Protein AF-H9F4Y6-F1 (afdb_monomer_lite)

Foldseek 3Di:
DCVVPVDDLFDDDPDPVVVVVRLLPDPSDQDPPDDPLVSVLCCQCSPNDPVSRDDDPVCVVPRPNCVVPDPDCVVVCVDDDPPPPPPDDDDDDPPPPDDPPPDPPPVVVVVPDDPPD

Sequence (117 aa):
FSLARGKFPVAAERDHVAMLASVTHSDSEIPASLNQGLSLLLHELLCQNPLHRLRYLHHFQVHPFFRGVAFDPELLQKQPVNFVTETQATQPSSAETMPFDDFDCDLESFLLYPILA

pLDDT: mean 76.2, std 18.03, range [41.19, 97.25]

Structure (mmCI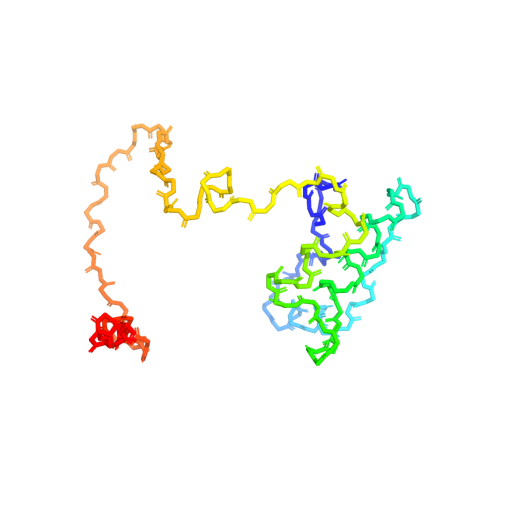F, N/CA/C/O backbone):
data_AF-H9F4Y6-F1
#
_entry.id   AF-H9F4Y6-F1
#
loop_
_atom_site.group_PDB
_atom_site.id
_atom_site.type_symbol
_atom_site.label_atom_id
_atom_site.label_alt_id
_atom_site.label_comp_id
_atom_site.label_asym_id
_atom_site.label_entity_id
_atom_site.label_seq_id
_atom_site.pdbx_PDB_ins_code
_atom_site.Cartn_x
_atom_site.Cartn_y
_atom_site.Cartn_z
_atom_site.occupancy
_atom_site.B_iso_or_equiv
_atom_site.auth_seq_id
_atom_site.auth_comp_id
_atom_site.auth_asym_id
_atom_site.auth_atom_id
_atom_site.pdbx_PDB_model_num
ATOM 1 N N . PHE A 1 1 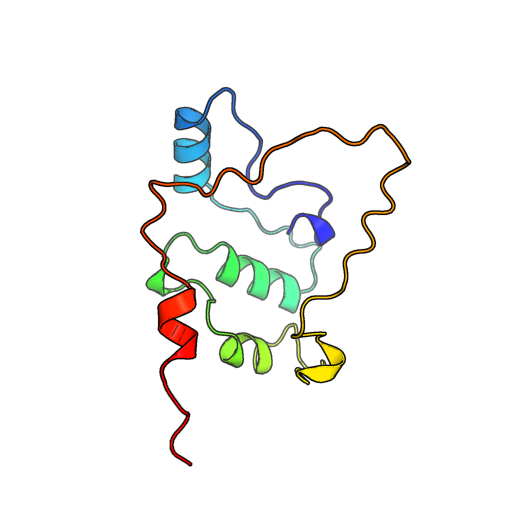? 5.859 0.949 3.652 1.00 87.69 1 PHE A N 1
ATOM 2 C CA . PHE A 1 1 ? 7.215 0.386 3.476 1.00 87.69 1 PHE A CA 1
ATOM 3 C C . PHE A 1 1 ? 8.279 1.480 3.452 1.00 87.69 1 PHE A C 1
ATOM 5 O O . PHE A 1 1 ? 9.083 1.521 4.373 1.00 87.69 1 PHE A O 1
ATOM 12 N N . SER A 1 2 ? 8.254 2.404 2.481 1.00 90.62 2 SER A N 1
ATOM 13 C CA . SER A 1 2 ? 9.303 3.428 2.323 1.00 90.62 2 SER A CA 1
ATOM 14 C C . SER A 1 2 ? 9.506 4.310 3.550 1.00 90.62 2 SER A C 1
ATOM 16 O O . SER A 1 2 ? 10.642 4.508 3.954 1.00 90.62 2 SER A O 1
ATOM 18 N N . LEU A 1 3 ? 8.429 4.728 4.224 1.00 90.88 3 LEU A N 1
ATOM 19 C CA . LEU A 1 3 ? 8.533 5.479 5.484 1.00 90.88 3 LEU A CA 1
ATOM 20 C C . LEU A 1 3 ? 9.264 4.706 6.594 1.00 90.88 3 LEU A C 1
ATOM 22 O O . LEU A 1 3 ? 9.998 5.294 7.374 1.00 90.88 3 LEU A O 1
ATOM 26 N N . ALA A 1 4 ? 9.095 3.384 6.652 1.00 88.12 4 ALA A N 1
ATOM 27 C CA . ALA A 1 4 ? 9.723 2.547 7.672 1.00 88.12 4 ALA A CA 1
ATOM 28 C C . ALA A 1 4 ? 11.155 2.112 7.308 1.00 88.12 4 ALA A C 1
ATOM 30 O O . ALA A 1 4 ? 11.914 1.708 8.184 1.00 88.12 4 ALA A O 1
ATOM 31 N N . ARG A 1 5 ? 11.518 2.124 6.018 1.00 87.19 5 ARG A N 1
ATOM 32 C CA . ARG A 1 5 ? 12.780 1.549 5.509 1.00 87.19 5 ARG A CA 1
ATOM 33 C C . ARG A 1 5 ? 13.700 2.534 4.797 1.00 87.19 5 ARG A C 1
ATOM 35 O O . ARG A 1 5 ? 14.824 2.157 4.491 1.00 87.19 5 ARG A O 1
ATOM 42 N N . GLY A 1 6 ? 13.231 3.738 4.483 1.00 89.12 6 GLY A N 1
ATOM 43 C CA . GLY A 1 6 ? 13.966 4.730 3.693 1.00 89.12 6 GLY A CA 1
ATOM 44 C C . GLY A 1 6 ? 14.176 4.351 2.221 1.00 89.12 6 GLY A C 1
ATOM 45 O O . GLY A 1 6 ? 14.923 5.026 1.525 1.00 89.12 6 GLY A O 1
ATOM 46 N N . LYS A 1 7 ? 13.548 3.275 1.732 1.00 90.44 7 LYS A N 1
ATOM 47 C CA . LYS A 1 7 ? 13.656 2.798 0.343 1.00 90.44 7 LYS A CA 1
ATOM 48 C C . LYS A 1 7 ? 12.359 2.151 -0.129 1.00 90.44 7 LYS A C 1
ATOM 50 O O . LYS A 1 7 ? 11.560 1.721 0.700 1.00 90.44 7 LYS A O 1
ATOM 55 N N . PHE A 1 8 ? 12.168 2.046 -1.441 1.00 91.19 8 PHE A N 1
ATOM 56 C CA . PHE A 1 8 ? 11.008 1.371 -2.025 1.00 91.19 8 PHE A CA 1
ATOM 57 C C . PHE A 1 8 ? 11.087 -0.162 -1.890 1.00 91.19 8 PHE A C 1
ATOM 59 O O . PHE A 1 8 ? 12.191 -0.697 -1.754 1.00 91.19 8 PHE A O 1
ATOM 66 N N . PRO A 1 9 ? 9.935 -0.869 -1.901 1.00 89.81 9 PRO A N 1
ATOM 67 C CA . PRO A 1 9 ? 9.899 -2.336 -1.889 1.00 89.81 9 PRO A CA 1
ATOM 68 C C . PRO A 1 9 ? 10.595 -2.962 -3.101 1.00 89.81 9 PRO A C 1
ATOM 70 O O . PRO A 1 9 ? 11.270 -3.974 -2.965 1.00 89.81 9 PRO A O 1
ATOM 73 N N . VAL A 1 10 ? 10.458 -2.323 -4.266 1.00 92.06 10 VAL A N 1
ATOM 74 C CA . VAL A 1 10 ? 11.084 -2.722 -5.530 1.00 92.06 10 VAL A CA 1
ATOM 75 C C . VAL A 1 10 ? 12.047 -1.616 -5.945 1.00 92.06 10 VAL A C 1
ATOM 77 O O . VAL A 1 10 ? 11.722 -0.431 -5.820 1.00 92.06 10 VAL A O 1
ATOM 80 N N . ALA A 1 11 ? 13.252 -1.994 -6.373 1.00 91.94 11 ALA A N 1
ATOM 81 C CA . ALA A 1 11 ? 14.234 -1.045 -6.881 1.00 91.94 11 ALA A 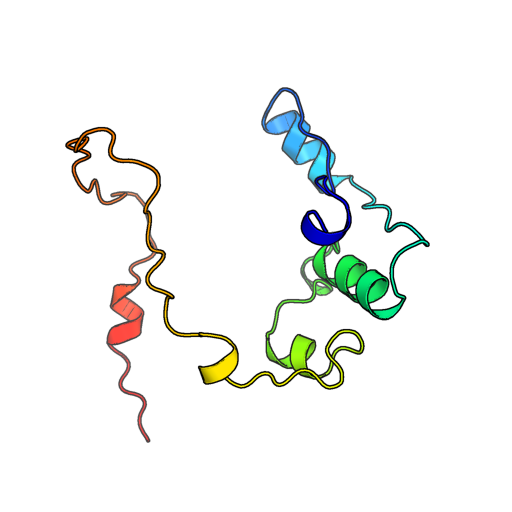CA 1
ATOM 82 C C . ALA A 1 11 ? 13.756 -0.427 -8.203 1.00 91.94 11 ALA A C 1
ATOM 84 O O . ALA A 1 11 ? 12.964 -1.024 -8.927 1.00 91.94 11 ALA A O 1
ATOM 85 N N . ALA A 1 12 ? 14.232 0.779 -8.509 1.00 93.25 12 ALA A N 1
ATOM 86 C CA . ALA A 1 12 ? 13.945 1.397 -9.794 1.00 93.25 12 ALA A CA 1
ATOM 87 C C . ALA A 1 12 ? 14.656 0.636 -10.920 1.00 93.25 12 ALA A C 1
ATOM 89 O O . ALA A 1 12 ? 15.826 0.277 -10.785 1.00 93.25 12 ALA A O 1
ATOM 90 N N . GLU A 1 13 ? 13.949 0.442 -12.028 1.00 96.75 13 GLU A N 1
ATOM 91 C CA . GLU A 1 13 ? 14.454 -0.236 -13.218 1.00 96.75 13 GLU A CA 1
ATOM 92 C C . GLU A 1 13 ? 14.674 0.739 -14.375 1.00 96.75 13 GLU A C 1
ATOM 94 O O . GLU A 1 13 ? 14.168 1.863 -14.384 1.00 96.75 13 GLU A O 1
ATOM 99 N N . ARG A 1 14 ? 15.434 0.286 -15.376 1.00 95.50 14 ARG A N 1
ATOM 100 C CA . ARG A 1 14 ? 15.831 1.087 -16.548 1.00 95.50 14 ARG A CA 1
ATOM 101 C C . ARG A 1 14 ? 14.665 1.578 -17.410 1.00 95.50 14 ARG A C 1
ATOM 103 O O . ARG A 1 14 ? 14.778 2.623 -18.042 1.00 95.50 14 ARG A O 1
ATOM 110 N N . ASP A 1 15 ? 13.584 0.809 -17.479 1.00 96.31 15 ASP A N 1
ATOM 111 C CA . ASP A 1 15 ? 12.400 1.117 -18.275 1.00 96.31 15 ASP A CA 1
ATOM 112 C C . ASP A 1 15 ? 11.136 0.539 -17.619 1.00 96.31 15 ASP A C 1
ATOM 114 O O . ASP A 1 15 ? 11.203 -0.254 -16.678 1.00 96.31 15 ASP A O 1
ATOM 118 N N . HIS A 1 16 ? 9.966 0.962 -18.101 1.00 96.12 16 HIS A N 1
ATOM 119 C CA . HIS A 1 16 ? 8.675 0.568 -17.533 1.00 96.12 16 HIS A CA 1
ATOM 120 C C . HIS A 1 16 ? 8.354 -0.922 -17.733 1.00 96.12 16 HIS A C 1
ATOM 122 O O . HIS A 1 16 ? 7.624 -1.490 -16.924 1.00 96.12 16 HIS A O 1
ATOM 128 N N . VAL A 1 17 ? 8.905 -1.570 -18.767 1.00 97.25 17 VAL A N 1
ATOM 129 C CA . VAL A 1 17 ? 8.710 -3.008 -19.023 1.00 97.25 17 VAL A CA 1
ATOM 130 C C . VAL A 1 17 ? 9.489 -3.825 -17.997 1.00 97.25 17 VAL A C 1
ATOM 132 O O . VAL A 1 17 ? 8.940 -4.737 -17.381 1.00 97.25 17 VAL A O 1
ATOM 135 N N . ALA A 1 18 ? 10.750 -3.461 -17.766 1.00 96.31 18 ALA A N 1
ATOM 136 C CA . ALA A 1 18 ? 11.583 -4.029 -16.719 1.00 96.31 18 ALA A CA 1
ATOM 137 C C . ALA A 1 18 ? 10.980 -3.757 -15.335 1.00 96.31 18 ALA A C 1
ATOM 139 O O . ALA A 1 18 ? 10.880 -4.678 -14.534 1.00 96.31 18 ALA A O 1
ATOM 140 N N . MET A 1 19 ? 10.484 -2.539 -15.081 1.00 96.25 19 MET A N 1
ATOM 141 C CA . MET A 1 19 ? 9.817 -2.203 -13.820 1.00 96.25 19 MET A CA 1
ATOM 142 C C . MET A 1 19 ? 8.574 -3.063 -13.584 1.00 96.25 19 MET A C 1
ATOM 144 O O . MET A 1 19 ? 8.387 -3.578 -12.484 1.00 96.25 19 MET A O 1
ATOM 148 N N . LEU A 1 20 ? 7.736 -3.251 -14.609 1.00 95.19 20 LEU A N 1
ATOM 149 C CA . LEU A 1 20 ? 6.567 -4.121 -14.517 1.00 95.19 20 LEU A CA 1
ATOM 150 C C . LEU A 1 20 ? 6.988 -5.554 -14.185 1.00 95.19 20 LEU A C 1
ATOM 152 O O . LEU A 1 20 ? 6.463 -6.131 -13.237 1.00 95.19 20 LEU A O 1
ATOM 156 N N . ALA A 1 21 ? 7.975 -6.096 -14.904 1.00 95.19 21 ALA A N 1
ATOM 157 C CA . ALA A 1 21 ? 8.497 -7.431 -14.641 1.00 95.19 21 ALA A CA 1
ATOM 158 C C . ALA A 1 21 ? 9.021 -7.565 -13.202 1.00 95.19 21 ALA A C 1
ATOM 160 O O . ALA A 1 21 ? 8.657 -8.523 -12.516 1.00 95.19 21 ALA A O 1
ATOM 161 N N . SER A 1 22 ? 9.797 -6.592 -12.718 1.00 93.81 22 SER A N 1
ATOM 162 C CA . SER A 1 22 ? 10.330 -6.581 -11.354 1.00 93.81 22 SER A CA 1
ATOM 163 C C . SER A 1 22 ? 9.220 -6.501 -10.308 1.00 93.81 22 SER A C 1
ATOM 165 O O . SER A 1 22 ? 9.261 -7.240 -9.332 1.00 93.81 22 SER A O 1
ATOM 167 N N . VAL A 1 23 ? 8.180 -5.687 -10.511 1.00 92.69 23 VAL A N 1
ATOM 168 C CA . VAL A 1 23 ? 7.036 -5.610 -9.583 1.00 92.69 23 VAL A CA 1
ATOM 169 C C . VAL A 1 23 ? 6.235 -6.910 -9.570 1.00 92.69 23 VAL A C 1
ATOM 171 O O . VAL A 1 23 ? 5.899 -7.395 -8.489 1.00 92.69 23 VAL A O 1
ATOM 174 N N . THR A 1 24 ? 5.958 -7.497 -10.738 1.00 91.81 24 THR A N 1
ATOM 175 C CA . THR A 1 24 ? 5.172 -8.736 -10.862 1.00 91.81 24 THR A CA 1
ATOM 176 C C . THR A 1 24 ? 5.853 -9.932 -10.200 1.00 91.81 24 THR A C 1
ATOM 178 O O . THR A 1 24 ? 5.170 -10.766 -9.615 1.00 91.81 24 THR A O 1
ATOM 181 N N . HIS A 1 25 ? 7.184 -10.005 -10.257 1.00 89.12 25 HIS A N 1
ATOM 182 C CA . HIS A 1 25 ? 7.955 -11.126 -9.708 1.00 89.12 25 HIS A CA 1
ATOM 183 C C . HIS A 1 25 ? 8.64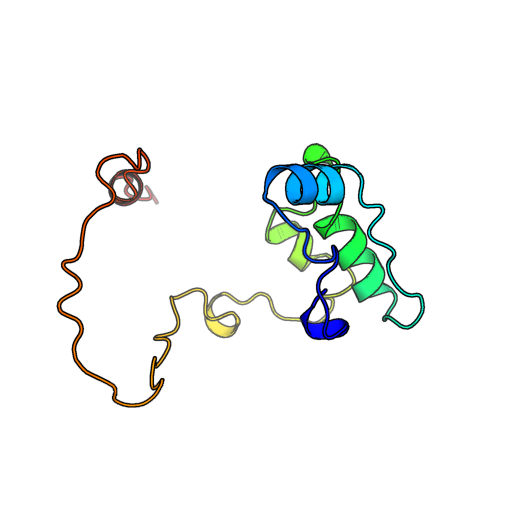5 -10.794 -8.380 1.00 89.12 25 HIS A C 1
ATOM 185 O O . HIS A 1 25 ? 9.448 -11.5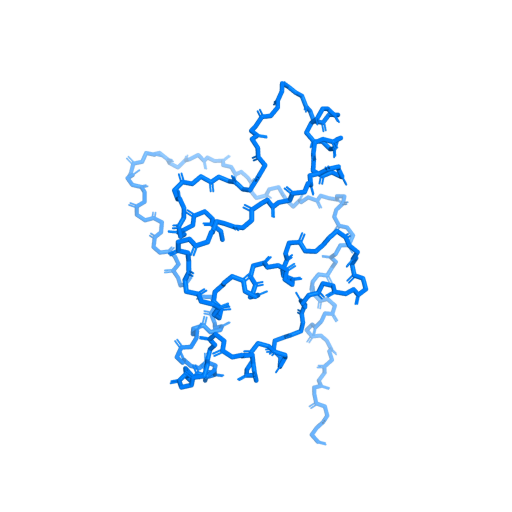91 -7.903 1.00 89.12 25 HIS A O 1
ATOM 191 N N . SER A 1 26 ? 8.382 -9.626 -7.780 1.00 85.38 26 SER A N 1
ATOM 192 C CA . SER A 1 26 ? 9.021 -9.291 -6.507 1.00 85.38 26 SER A CA 1
ATOM 193 C C . SER A 1 26 ? 8.457 -10.144 -5.375 1.00 85.38 26 SER A C 1
ATOM 195 O O . SER A 1 26 ? 7.268 -10.071 -5.049 1.00 85.38 26 SER A O 1
ATOM 197 N N . ASP A 1 27 ? 9.349 -10.865 -4.711 1.00 77.94 27 ASP A N 1
ATOM 198 C CA . ASP A 1 27 ? 9.135 -11.331 -3.352 1.00 77.94 27 ASP A CA 1
ATOM 199 C C . ASP A 1 27 ? 9.580 -10.194 -2.435 1.00 77.94 27 ASP A C 1
ATOM 201 O O . ASP A 1 27 ? 10.758 -10.055 -2.106 1.00 77.94 27 ASP A O 1
ATOM 205 N N . SER A 1 28 ? 8.652 -9.290 -2.111 1.00 74.88 28 SER A N 1
ATOM 206 C CA . SER A 1 28 ? 8.933 -8.156 -1.226 1.00 74.88 28 SER A CA 1
ATOM 207 C C . SER A 1 28 ? 9.394 -8.673 0.141 1.00 74.88 28 SER A C 1
ATOM 209 O O . SER A 1 28 ? 8.576 -8.991 1.001 1.00 74.88 28 SER A O 1
ATOM 211 N N . GLU A 1 29 ? 10.708 -8.773 0.344 1.00 78.38 29 GLU A N 1
ATOM 212 C CA . GLU A 1 29 ? 11.275 -9.314 1.574 1.00 78.38 29 GLU A CA 1
ATOM 213 C C . GLU A 1 29 ? 11.066 -8.319 2.718 1.00 78.38 29 GLU A C 1
ATOM 215 O O . GLU A 1 29 ? 11.567 -7.185 2.709 1.00 78.38 29 GLU A O 1
ATOM 220 N N . ILE A 1 30 ? 10.282 -8.736 3.711 1.00 82.44 30 ILE A N 1
ATOM 221 C CA . ILE A 1 30 ? 9.975 -7.905 4.868 1.00 82.44 30 ILE A CA 1
ATOM 222 C C . ILE A 1 30 ? 11.038 -8.166 5.935 1.00 82.44 30 ILE A C 1
ATOM 224 O O . ILE A 1 30 ? 11.158 -9.281 6.439 1.00 82.44 30 ILE A O 1
ATOM 228 N N . PRO A 1 31 ? 11.823 -7.149 6.310 1.00 76.38 31 PRO A N 1
ATOM 229 C CA . PRO A 1 31 ? 12.946 -7.343 7.207 1.00 76.38 31 PRO A CA 1
ATOM 230 C C . PRO A 1 31 ? 12.475 -7.651 8.630 1.00 76.38 31 PRO A C 1
ATOM 232 O O . PRO A 1 31 ? 11.634 -6.940 9.184 1.00 76.38 31 PRO A O 1
ATOM 235 N N . ALA A 1 32 ? 13.112 -8.643 9.256 1.00 74.88 32 ALA A N 1
ATOM 236 C CA . ALA A 1 32 ? 12.814 -9.101 10.618 1.00 74.88 32 ALA A CA 1
ATOM 237 C C . ALA A 1 32 ? 13.016 -8.031 11.711 1.00 74.88 32 ALA A C 1
ATOM 239 O O . ALA A 1 32 ? 12.570 -8.205 12.839 1.00 74.88 32 ALA A O 1
ATOM 240 N N . SER A 1 33 ? 13.675 -6.912 11.387 1.00 84.62 33 SER A N 1
ATOM 241 C CA . SER A 1 33 ? 13.866 -5.783 12.304 1.00 84.62 33 SER A CA 1
ATOM 242 C C . SER A 1 33 ? 12.591 -4.968 12.551 1.00 84.62 33 SER A C 1
ATOM 244 O O . SER A 1 33 ? 12.591 -4.078 13.398 1.00 84.62 33 SER A O 1
ATOM 246 N N . LEU A 1 34 ? 11.538 -5.172 11.755 1.00 85.94 34 LEU A N 1
ATOM 247 C CA . LEU A 1 34 ? 10.277 -4.455 11.913 1.00 85.94 34 LEU A CA 1
ATOM 248 C C . LEU A 1 34 ? 9.448 -5.053 13.051 1.00 85.94 34 LEU A C 1
ATOM 250 O O . LEU A 1 34 ? 9.500 -6.248 13.325 1.00 85.94 34 LEU A O 1
ATOM 254 N N . ASN A 1 35 ? 8.626 -4.212 13.683 1.00 89.88 35 ASN A N 1
ATOM 255 C CA . ASN A 1 35 ? 7.603 -4.680 14.614 1.00 89.88 35 ASN A CA 1
ATOM 256 C C . ASN A 1 35 ? 6.721 -5.750 13.938 1.00 89.88 35 ASN A C 1
ATOM 258 O O . ASN A 1 35 ? 6.333 -5.582 12.782 1.00 89.88 35 ASN A O 1
ATOM 262 N N . GLN A 1 36 ? 6.361 -6.809 14.669 1.00 90.94 36 GLN A N 1
ATOM 263 C CA . GLN A 1 36 ? 5.575 -7.926 14.131 1.00 90.94 36 GLN A CA 1
ATOM 264 C C . GLN A 1 36 ? 4.263 -7.477 13.471 1.00 90.94 36 GLN A C 1
ATOM 266 O O . GLN A 1 36 ? 3.927 -7.945 12.387 1.00 90.94 36 GLN A O 1
ATOM 271 N N . GLY A 1 37 ? 3.537 -6.543 14.091 1.00 92.25 37 GLY A N 1
ATOM 272 C CA . GLY A 1 37 ? 2.306 -5.990 13.529 1.00 92.25 37 GLY A CA 1
ATOM 273 C C . GLY A 1 37 ? 2.557 -5.235 12.225 1.00 92.25 37 GLY A C 1
ATOM 274 O O . GLY A 1 37 ? 1.810 -5.408 11.267 1.00 92.25 37 GLY A O 1
ATOM 275 N N . LEU A 1 38 ? 3.634 -4.445 12.157 1.00 92.25 38 LEU A N 1
ATOM 276 C CA . LEU A 1 38 ? 4.012 -3.724 10.937 1.00 92.25 38 LEU A CA 1
ATOM 277 C C . LEU A 1 38 ? 4.440 -4.685 9.824 1.00 92.25 38 LEU A C 1
ATOM 279 O O . LEU A 1 38 ? 4.119 -4.459 8.662 1.00 92.25 38 LEU A O 1
ATOM 283 N N . SER A 1 39 ? 5.157 -5.749 10.180 1.00 92.69 39 SER A N 1
ATOM 284 C CA . SER A 1 39 ? 5.578 -6.787 9.242 1.00 92.69 39 SER A CA 1
ATOM 285 C C . SER A 1 39 ? 4.370 -7.470 8.596 1.00 92.69 39 SER A C 1
ATOM 287 O O . SER A 1 39 ? 4.266 -7.504 7.371 1.00 92.69 39 SER A O 1
ATOM 289 N N . LEU A 1 40 ? 3.399 -7.900 9.412 1.00 92.56 40 LEU A N 1
ATOM 290 C CA . LEU A 1 40 ? 2.139 -8.478 8.933 1.00 92.56 40 LEU A CA 1
ATOM 291 C C . LEU A 1 40 ? 1.383 -7.512 8.015 1.00 92.56 40 LEU A C 1
ATOM 293 O O . LEU A 1 40 ? 1.041 -7.882 6.894 1.00 92.56 40 LEU A O 1
ATOM 297 N N . LEU A 1 41 ? 1.225 -6.252 8.435 1.00 94.12 41 LEU A N 1
ATOM 298 C CA . LEU A 1 41 ? 0.540 -5.238 7.633 1.00 94.12 41 LEU A CA 1
ATOM 299 C C . LEU A 1 41 ? 1.174 -5.076 6.244 1.00 94.12 41 LEU A C 1
ATOM 301 O O . LEU A 1 41 ? 0.477 -4.989 5.234 1.00 94.12 41 LEU A O 1
ATOM 305 N N . LEU A 1 42 ? 2.507 -5.002 6.182 1.00 93.19 42 LEU A N 1
ATOM 306 C CA . LEU A 1 42 ? 3.223 -4.839 4.918 1.00 93.19 42 LEU A CA 1
ATOM 307 C C . LEU A 1 42 ? 3.086 -6.072 4.022 1.00 93.19 42 LEU A C 1
ATOM 309 O O . LEU A 1 42 ? 2.988 -5.905 2.809 1.00 93.19 42 LEU A O 1
ATOM 313 N N . HIS A 1 43 ? 3.027 -7.274 4.595 1.00 91.56 43 HIS A N 1
ATOM 314 C CA . HIS A 1 43 ? 2.829 -8.512 3.841 1.00 91.56 43 HIS A CA 1
ATOM 315 C C . HIS A 1 43 ? 1.456 -8.551 3.170 1.00 91.56 43 HIS A C 1
ATOM 317 O O . HIS A 1 43 ? 1.329 -8.920 2.004 1.00 91.56 43 HIS A O 1
ATOM 323 N N . GLU A 1 44 ? 0.421 -8.126 3.889 1.00 93.62 44 GLU A N 1
ATOM 324 C CA . GLU A 1 44 ? -0.944 -8.094 3.368 1.00 93.62 44 GLU A CA 1
ATOM 325 C C . GLU A 1 44 ? -1.144 -6.978 2.331 1.00 93.62 44 GLU A C 1
ATOM 327 O O . GLU A 1 44 ? -1.840 -7.172 1.334 1.00 93.62 44 GLU A O 1
ATOM 332 N N . LEU A 1 45 ? -0.512 -5.814 2.524 1.00 93.25 45 LEU A N 1
ATOM 333 C CA . LEU A 1 45 ? -0.584 -4.683 1.592 1.00 93.25 45 LEU A CA 1
ATOM 334 C C . LEU A 1 45 ? 0.198 -4.915 0.295 1.00 93.25 45 LEU A C 1
ATOM 336 O O . LEU A 1 45 ? -0.258 -4.517 -0.776 1.00 93.25 45 LEU A O 1
ATOM 340 N N . LEU A 1 46 ? 1.375 -5.537 0.385 1.00 91.75 46 LEU A N 1
ATOM 341 C CA . LEU A 1 46 ? 2.255 -5.813 -0.756 1.00 91.75 46 LEU A CA 1
ATOM 342 C C . LEU A 1 46 ? 2.004 -7.199 -1.369 1.00 91.75 46 LEU A C 1
ATOM 344 O O . LEU A 1 46 ? 2.782 -7.659 -2.200 1.00 91.75 46 LEU A O 1
ATOM 348 N N . CYS A 1 47 ? 0.909 -7.861 -0.984 1.00 90.50 47 CYS A N 1
ATOM 349 C CA . CYS A 1 47 ? 0.538 -9.162 -1.520 1.00 90.50 47 CYS A CA 1
ATOM 350 C C . CYS A 1 47 ? 0.346 -9.100 -3.045 1.00 90.50 47 CYS A C 1
ATOM 352 O O . CYS A 1 47 ? -0.413 -8.268 -3.561 1.00 90.50 47 CYS A O 1
ATOM 354 N N . GLN A 1 48 ? 0.998 -10.018 -3.764 1.00 89.50 48 GLN A N 1
ATOM 355 C CA . GLN A 1 48 ? 0.900 -10.120 -5.222 1.00 89.50 48 GLN A CA 1
ATOM 356 C C . GLN A 1 48 ? -0.521 -10.463 -5.675 1.00 89.50 48 GLN A C 1
ATOM 358 O O . GLN A 1 48 ? -1.029 -9.875 -6.628 1.00 89.50 48 GLN A O 1
ATOM 363 N N . ASN A 1 49 ? -1.204 -11.356 -4.953 1.00 90.12 49 ASN A N 1
ATOM 364 C CA . ASN A 1 49 ? -2.574 -11.722 -5.280 1.00 90.12 49 ASN A CA 1
ATOM 365 C C . ASN A 1 49 ? -3.548 -10.615 -4.827 1.00 90.12 49 ASN A C 1
ATOM 367 O O . ASN A 1 49 ? -3.725 -10.412 -3.621 1.00 90.12 49 ASN A O 1
ATOM 371 N N . PRO A 1 50 ? -4.244 -9.933 -5.755 1.00 89.12 50 PRO A N 1
ATOM 372 C CA . PRO A 1 50 ? -5.152 -8.850 -5.401 1.00 89.12 50 PRO A CA 1
ATOM 373 C C . PRO A 1 50 ? -6.314 -9.328 -4.524 1.00 89.12 50 PRO A C 1
ATOM 375 O O . PRO A 1 50 ? -6.776 -8.564 -3.682 1.00 89.12 50 PRO A O 1
ATOM 378 N N . LEU A 1 51 ? -6.764 -10.584 -4.657 1.00 89.81 51 LEU A N 1
ATOM 379 C CA . LEU A 1 51 ? -7.847 -11.154 -3.846 1.00 89.81 51 LEU A CA 1
ATOM 380 C C . LEU A 1 51 ? -7.487 -11.243 -2.361 1.00 89.81 51 LEU A C 1
ATOM 382 O O . LEU A 1 51 ? -8.360 -11.041 -1.523 1.00 89.81 51 LEU A O 1
ATOM 386 N N . HIS A 1 52 ? -6.210 -11.456 -2.047 1.00 88.94 52 HIS A N 1
ATOM 387 C CA . HIS A 1 52 ? -5.702 -11.520 -0.674 1.00 88.94 52 HIS A CA 1
ATOM 388 C C . HIS A 1 52 ? -5.126 -10.192 -0.176 1.00 88.94 52 HIS A C 1
ATOM 390 O O . HIS A 1 52 ? -4.796 -10.072 1.001 1.00 88.94 52 HIS A O 1
ATOM 396 N N . ARG A 1 53 ? -5.016 -9.185 -1.050 1.00 93.31 53 ARG A N 1
ATOM 397 C CA . ARG A 1 53 ? -4.475 -7.880 -0.685 1.00 93.31 53 ARG A CA 1
ATOM 398 C C . ARG A 1 53 ? -5.434 -7.126 0.230 1.00 93.31 53 ARG A C 1
ATOM 400 O O . ARG A 1 53 ? -6.616 -6.943 -0.091 1.00 93.31 53 ARG A O 1
ATOM 407 N N . LEU A 1 54 ? -4.902 -6.642 1.349 1.00 93.25 54 LEU A N 1
ATOM 408 C CA . LEU A 1 54 ? -5.632 -5.793 2.284 1.00 93.25 54 LEU A CA 1
ATOM 409 C C . LEU A 1 54 ? -6.030 -4.484 1.588 1.00 93.25 54 LEU A C 1
ATOM 411 O O . LEU A 1 54 ? -5.172 -3.725 1.145 1.00 93.25 54 LEU A O 1
ATOM 415 N N . ARG A 1 55 ? -7.340 -4.238 1.464 1.00 91.19 55 ARG A N 1
ATOM 416 C CA . ARG A 1 55 ? -7.867 -3.119 0.658 1.00 91.19 55 ARG A CA 1
ATOM 417 C C . ARG A 1 55 ? -8.953 -2.281 1.326 1.00 91.19 55 ARG A C 1
ATOM 419 O O . ARG A 1 55 ? -9.101 -1.110 0.999 1.00 91.19 55 ARG A O 1
ATOM 426 N N . TYR A 1 56 ? -9.732 -2.861 2.237 1.00 88.56 56 TYR A N 1
ATOM 427 C CA . TYR A 1 56 ? -10.885 -2.178 2.818 1.00 88.56 56 TYR A CA 1
ATOM 428 C C . TYR A 1 56 ? -10.528 -1.514 4.140 1.00 88.56 56 TYR A C 1
ATOM 430 O O . TYR A 1 56 ? -9.967 -2.168 5.015 1.00 88.56 56 TYR A O 1
ATOM 438 N N . LEU A 1 57 ? -10.930 -0.249 4.313 1.00 85.31 57 LEU A N 1
ATOM 439 C CA . LEU A 1 57 ? -10.653 0.549 5.515 1.00 85.31 57 LEU A CA 1
ATOM 440 C C . LEU A 1 57 ? -11.010 -0.194 6.816 1.00 85.31 57 LEU A C 1
ATOM 442 O O . LEU A 1 57 ? -10.228 -0.202 7.761 1.00 85.31 57 LEU A O 1
ATOM 446 N N . HIS A 1 58 ? -12.171 -0.854 6.854 1.00 86.12 58 HIS A N 1
ATOM 447 C CA . HIS A 1 58 ? -12.647 -1.555 8.048 1.00 86.12 58 HIS A CA 1
ATOM 448 C C . HIS A 1 58 ? -11.758 -2.747 8.445 1.00 86.12 58 HIS A C 1
ATOM 450 O O . HIS A 1 58 ? -11.685 -3.082 9.623 1.00 86.12 58 HIS A O 1
ATOM 456 N N . HIS A 1 59 ? -11.016 -3.352 7.510 1.00 90.50 59 HIS A N 1
ATOM 457 C CA . HIS A 1 59 ? -10.026 -4.371 7.864 1.00 90.50 59 HIS A CA 1
ATOM 458 C C . HIS A 1 59 ? -8.826 -3.765 8.608 1.00 90.50 59 HIS A C 1
ATOM 460 O O . HIS A 1 59 ? -8.312 -4.382 9.535 1.00 90.50 59 HIS A O 1
ATOM 466 N N . PHE A 1 60 ? -8.411 -2.539 8.271 1.00 90.06 60 PHE A N 1
ATOM 467 C CA . PHE A 1 60 ? -7.323 -1.854 8.981 1.00 90.06 60 PHE A CA 1
ATOM 468 C C . PHE A 1 60 ? -7.705 -1.506 10.422 1.00 90.06 60 PHE A C 1
ATOM 470 O O . PHE A 1 60 ? -6.852 -1.569 11.302 1.00 90.06 60 PHE A O 1
ATOM 477 N N . GLN A 1 61 ? -8.981 -1.198 10.674 1.00 88.25 61 GLN A N 1
ATOM 478 C CA . GLN A 1 61 ? -9.491 -0.864 12.010 1.00 88.25 61 GLN A CA 1
ATOM 479 C C . GLN A 1 61 ? -9.292 -1.998 13.018 1.00 88.25 61 GLN A C 1
ATOM 481 O O . GLN A 1 61 ? -8.996 -1.752 14.185 1.00 88.25 61 GLN A O 1
ATOM 486 N N . VAL A 1 62 ? -9.445 -3.242 12.564 1.00 90.62 62 VAL A N 1
ATOM 487 C CA . VAL A 1 62 ? -9.280 -4.439 13.399 1.00 90.62 62 VAL A CA 1
ATOM 488 C C . VAL A 1 62 ? -7.883 -5.054 13.288 1.00 90.62 62 VAL A C 1
ATOM 490 O O . VAL A 1 62 ? -7.569 -6.003 14.008 1.00 90.62 62 VAL A O 1
ATOM 493 N N . HIS A 1 63 ? -7.028 -4.526 12.405 1.00 94.50 63 HIS A N 1
ATOM 494 C CA . HIS A 1 63 ? -5.712 -5.091 12.142 1.00 94.50 63 HIS A CA 1
ATOM 495 C C . HIS A 1 63 ? -4.775 -4.892 13.356 1.00 94.50 63 HIS A C 1
ATOM 497 O O . HIS A 1 63 ? -4.694 -3.782 13.894 1.00 94.50 63 HIS A O 1
ATOM 503 N N . PRO A 1 64 ? -3.999 -5.916 13.775 1.00 92.88 64 PRO A N 1
ATOM 504 C CA . PRO A 1 64 ? -3.175 -5.863 14.988 1.00 92.88 64 PRO A CA 1
ATOM 505 C C . PRO A 1 64 ? -2.219 -4.669 15.073 1.00 92.88 64 PRO A C 1
ATOM 507 O O . PRO A 1 64 ? -1.993 -4.145 16.161 1.00 92.88 64 PRO A O 1
ATOM 510 N N . PHE A 1 65 ? -1.679 -4.223 13.935 1.00 94.19 65 PHE A N 1
ATOM 511 C CA . PHE A 1 65 ? -0.797 -3.053 13.862 1.00 94.19 65 PHE A CA 1
ATOM 512 C C . PHE A 1 65 ? -1.450 -1.756 14.354 1.00 94.19 65 PHE A C 1
ATOM 514 O O . PHE A 1 65 ? -0.770 -0.932 14.955 1.00 94.19 65 PHE A O 1
ATOM 521 N N . PHE A 1 66 ? -2.751 -1.574 14.118 1.00 91.69 66 PHE A N 1
ATOM 522 C CA . PHE A 1 66 ? -3.459 -0.348 14.481 1.00 91.69 66 PHE A CA 1
ATOM 523 C C . PHE A 1 66 ? -4.260 -0.483 15.780 1.00 91.69 66 PHE A C 1
ATOM 525 O O . PHE A 1 66 ? -5.089 0.370 16.096 1.00 91.69 66 PHE A O 1
ATOM 532 N N . ARG A 1 67 ? -4.031 -1.542 16.568 1.00 88.88 67 ARG A N 1
ATOM 533 C CA . ARG A 1 67 ? -4.694 -1.699 17.865 1.00 88.88 67 ARG A CA 1
ATOM 534 C C . ARG A 1 67 ? -4.377 -0.495 18.759 1.00 88.88 67 ARG A C 1
ATOM 536 O O . ARG A 1 67 ? -3.216 -0.207 19.026 1.00 88.88 67 ARG A O 1
ATOM 543 N N . GLY A 1 68 ? -5.421 0.169 19.251 1.00 84.94 68 GLY A N 1
ATOM 544 C CA . GLY A 1 68 ? -5.294 1.370 20.085 1.00 84.94 68 GLY A CA 1
ATOM 545 C C . GLY A 1 68 ? -5.174 2.679 19.299 1.00 84.94 68 GLY A C 1
ATOM 546 O O . GLY A 1 68 ? -5.092 3.736 19.914 1.00 84.94 68 GLY A O 1
ATOM 547 N N . VAL A 1 69 ? -5.204 2.630 17.964 1.00 84.31 69 VAL A N 1
ATOM 548 C CA . VAL A 1 69 ? -5.312 3.816 17.108 1.00 84.31 69 VAL A CA 1
ATOM 549 C C . VAL A 1 69 ? -6.789 4.108 16.851 1.00 84.31 69 VAL A C 1
ATOM 551 O O . VAL A 1 69 ? -7.552 3.219 16.471 1.00 84.31 69 VAL A O 1
ATOM 554 N N . ALA A 1 70 ? -7.202 5.359 17.050 1.00 82.88 70 ALA A N 1
ATOM 555 C CA . ALA A 1 70 ? -8.547 5.797 16.702 1.00 82.88 70 ALA A CA 1
ATOM 556 C C . ALA A 1 70 ? -8.660 5.989 15.181 1.00 82.88 70 ALA A C 1
ATOM 558 O O . ALA A 1 70 ? -7.915 6.768 14.592 1.00 82.88 70 ALA A O 1
ATOM 559 N N . PHE A 1 71 ? -9.620 5.309 14.549 1.00 80.62 71 PHE A N 1
ATOM 560 C CA . PHE A 1 71 ? -9.988 5.527 13.142 1.00 80.62 71 PHE A CA 1
ATOM 561 C C . PHE A 1 71 ? -11.143 6.524 13.010 1.00 80.62 71 PHE A C 1
ATOM 563 O O . PHE A 1 71 ? -12.079 6.323 12.231 1.00 80.62 71 PHE A O 1
ATOM 570 N N . ASP A 1 72 ? -11.087 7.582 13.809 1.00 80.50 72 ASP A N 1
ATOM 571 C CA . ASP A 1 72 ? -12.044 8.676 13.760 1.00 80.50 72 ASP A CA 1
ATOM 572 C C . ASP A 1 72 ? -11.828 9.487 12.463 1.00 80.50 72 ASP A C 1
ATOM 574 O O . ASP A 1 72 ? -10.705 9.930 12.209 1.00 80.50 72 ASP A O 1
ATOM 578 N N . PRO A 1 73 ? -12.856 9.658 11.611 1.00 69.50 73 PRO A N 1
ATOM 579 C CA . PRO A 1 73 ? -12.810 10.509 10.423 1.00 69.50 73 PRO A CA 1
ATOM 580 C C . PRO A 1 73 ? -12.206 11.902 10.631 1.00 69.50 73 PRO A C 1
ATOM 582 O O . PRO A 1 73 ? -11.509 12.385 9.734 1.00 69.50 73 PRO A O 1
ATOM 585 N N . GLU A 1 74 ? -12.471 12.532 11.777 1.00 74.12 74 GLU A N 1
ATOM 586 C CA . GLU A 1 74 ? -11.997 13.885 12.085 1.00 74.12 74 GLU A CA 1
ATOM 587 C C . GLU A 1 74 ? -10.501 13.878 12.417 1.00 74.12 74 GLU A C 1
ATOM 589 O O . GLU A 1 74 ? -9.737 14.673 11.870 1.00 74.12 74 GLU A O 1
ATOM 594 N N . LEU A 1 75 ? -10.052 12.906 13.220 1.00 72.12 75 LEU A N 1
ATOM 595 C CA . LEU A 1 75 ? -8.631 12.720 13.543 1.00 72.12 75 LEU A CA 1
ATOM 596 C C . LEU A 1 75 ? -7.805 12.270 12.335 1.00 72.12 75 LEU A C 1
ATOM 598 O O . LEU A 1 75 ? -6.645 12.654 12.200 1.00 72.12 75 LEU A O 1
ATOM 602 N N . LEU A 1 76 ? -8.396 11.465 11.451 1.00 69.69 76 LEU A N 1
ATOM 603 C CA . LEU A 1 76 ? -7.754 10.996 10.224 1.00 69.69 76 LEU A CA 1
ATOM 604 C C . LEU A 1 76 ? -7.721 12.053 9.117 1.00 69.69 76 LEU A C 1
ATOM 606 O O . LEU A 1 76 ? -7.186 11.757 8.051 1.00 69.69 76 LEU A O 1
ATOM 610 N N . GLN A 1 77 ? -8.284 13.246 9.348 1.00 67.19 77 GLN A N 1
ATOM 611 C CA . GLN A 1 77 ? -8.355 14.316 8.353 1.00 67.19 77 GLN A CA 1
ATOM 612 C C . GLN A 1 77 ? -8.890 13.774 7.017 1.00 67.19 77 GLN A C 1
ATOM 614 O O . GLN A 1 77 ? -8.280 13.936 5.966 1.00 67.19 77 GLN A O 1
ATOM 619 N N . LYS A 1 78 ? -10.027 13.057 7.056 1.00 62.59 78 LYS A N 1
ATOM 620 C CA . LYS A 1 78 ? -10.647 12.494 5.838 1.00 62.59 78 LYS A CA 1
ATOM 621 C C . LYS A 1 78 ? -11.094 13.564 4.839 1.00 62.59 78 LYS A C 1
ATOM 623 O O . LYS A 1 78 ? -11.355 13.240 3.684 1.00 62.59 78 LYS A O 1
ATOM 628 N N . GLN A 1 79 ? -11.225 14.808 5.287 1.00 56.50 79 GLN A N 1
ATOM 629 C CA . GLN A 1 79 ? -11.377 15.948 4.396 1.00 56.50 79 GLN A CA 1
ATOM 630 C C . GLN A 1 79 ? -10.002 16.326 3.846 1.00 56.50 79 GLN A C 1
ATOM 632 O O . GLN A 1 79 ? -9.044 16.312 4.618 1.00 56.50 79 GLN A O 1
ATOM 637 N N . PRO A 1 80 ? -9.888 16.653 2.546 1.00 56.94 80 PRO A N 1
ATOM 638 C CA . PRO A 1 80 ? -8.612 17.014 1.953 1.00 56.94 80 PRO A CA 1
ATOM 639 C C . PRO A 1 80 ? -7.957 18.095 2.805 1.00 56.94 80 PRO A C 1
ATOM 641 O O . PRO A 1 80 ? -8.485 19.196 2.968 1.00 56.94 80 PRO A O 1
ATOM 644 N N . VAL A 1 81 ? -6.814 17.747 3.389 1.00 57.09 81 VAL A N 1
ATOM 645 C CA . VAL A 1 81 ? -5.948 18.721 4.034 1.00 57.09 81 VAL A CA 1
ATOM 646 C C . VAL A 1 81 ? -5.611 19.725 2.947 1.00 57.09 81 VAL A C 1
ATOM 648 O O . VAL A 1 81 ? -5.187 19.323 1.862 1.00 57.09 81 VAL A O 1
ATOM 651 N N . ASN A 1 82 ? -5.820 21.015 3.211 1.00 61.06 82 ASN A N 1
ATOM 652 C CA . ASN A 1 82 ? -5.239 22.054 2.374 1.00 61.06 82 ASN A CA 1
ATOM 653 C C . ASN A 1 82 ? -3.727 21.861 2.468 1.00 61.06 82 ASN A C 1
ATOM 655 O O . ASN A 1 82 ? -3.095 22.342 3.409 1.00 61.06 82 ASN A O 1
ATOM 659 N N . PHE A 1 83 ? -3.163 21.068 1.556 1.00 55.88 83 PHE A N 1
ATOM 660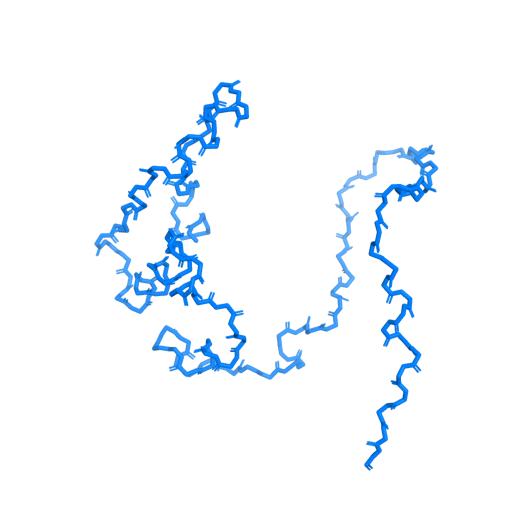 C CA . PHE A 1 83 ? -1.731 20.966 1.394 1.00 55.88 83 PHE A CA 1
ATOM 661 C C . PHE A 1 83 ? -1.296 22.383 1.074 1.00 55.88 83 PHE A C 1
ATOM 663 O O . PHE A 1 83 ? -1.554 22.901 -0.009 1.00 55.88 83 PHE A O 1
ATOM 670 N N . VAL A 1 84 ? -0.715 23.044 2.066 1.00 54.66 84 VAL A N 1
ATOM 671 C CA . VAL A 1 84 ? -0.009 24.289 1.852 1.00 54.66 84 VAL A CA 1
ATOM 672 C C . VAL A 1 84 ? 1.193 23.890 1.011 1.00 54.66 84 VAL A C 1
ATOM 674 O O . VAL A 1 84 ? 2.231 23.471 1.520 1.00 54.66 84 VAL A O 1
ATOM 677 N N . THR A 1 85 ? 1.022 23.951 -0.304 1.00 49.28 85 THR A N 1
ATOM 678 C CA . THR A 1 85 ? 2.089 23.913 -1.296 1.00 49.28 85 THR A CA 1
ATOM 679 C C . THR A 1 85 ? 2.891 25.211 -1.168 1.00 49.28 85 THR A C 1
ATOM 681 O O . THR A 1 85 ? 3.055 25.962 -2.118 1.00 49.28 85 THR A O 1
ATOM 684 N N . GLU A 1 86 ? 3.435 25.504 0.014 1.00 50.09 86 GLU A N 1
ATOM 685 C CA . GLU A 1 86 ? 4.538 26.455 0.174 1.00 50.09 86 GLU A CA 1
ATOM 686 C C . GLU A 1 86 ? 5.850 25.764 -0.222 1.00 50.09 86 GLU A C 1
ATOM 688 O O . GLU A 1 86 ? 6.883 25.839 0.439 1.00 50.09 86 GLU A O 1
ATOM 693 N N . THR A 1 87 ? 5.837 25.070 -1.358 1.00 49.47 87 THR A N 1
ATOM 694 C CA . THR A 1 87 ? 7.052 24.870 -2.133 1.00 49.47 87 THR A CA 1
ATOM 695 C C . THR A 1 87 ? 7.352 26.208 -2.787 1.00 49.47 87 THR A C 1
ATOM 697 O O . THR A 1 87 ? 6.733 26.555 -3.785 1.00 49.47 87 THR A O 1
ATOM 700 N N . GLN A 1 88 ? 8.226 26.972 -2.130 1.00 46.88 88 GLN A N 1
ATOM 701 C CA . GLN A 1 88 ? 9.007 28.110 -2.622 1.00 46.88 88 GLN A CA 1
ATOM 702 C C . GLN A 1 88 ? 8.485 28.790 -3.893 1.00 46.88 88 GLN A C 1
ATOM 704 O O . GLN A 1 88 ? 8.562 28.230 -4.983 1.00 46.88 88 GLN A O 1
ATOM 709 N N . ALA A 1 89 ? 8.080 30.052 -3.743 1.00 48.62 89 ALA A N 1
ATOM 710 C CA . ALA A 1 89 ? 7.830 31.009 -4.814 1.00 48.62 89 ALA A CA 1
ATOM 711 C C . ALA A 1 89 ? 8.785 30.838 -6.014 1.00 48.62 89 ALA A C 1
ATOM 713 O O . ALA A 1 89 ? 9.878 31.395 -6.049 1.00 48.62 89 ALA A O 1
ATOM 714 N N . THR A 1 90 ? 8.355 30.079 -7.019 1.00 48.16 90 THR A N 1
ATOM 715 C CA . THR A 1 90 ? 8.954 30.054 -8.349 1.00 48.16 90 THR A CA 1
ATOM 716 C C . THR A 1 90 ? 7.810 30.038 -9.341 1.00 48.16 90 THR A C 1
ATOM 718 O O . THR A 1 90 ? 7.296 28.980 -9.663 1.00 48.16 90 THR A O 1
ATOM 721 N N . GLN A 1 91 ? 7.453 31.250 -9.778 1.00 49.50 91 GLN A N 1
ATOM 722 C CA . GLN A 1 91 ? 6.728 31.603 -11.003 1.00 49.50 91 GLN A CA 1
ATOM 723 C C . GLN A 1 91 ? 5.340 30.960 -11.219 1.00 49.50 91 GLN A C 1
ATOM 725 O O . GLN A 1 91 ? 5.198 29.742 -11.184 1.00 49.50 91 GLN A O 1
ATOM 730 N N . PRO A 1 92 ? 4.298 31.748 -11.544 1.00 41.28 92 PRO A N 1
ATOM 731 C CA . PRO A 1 92 ? 3.057 31.178 -12.043 1.00 41.28 92 PRO A CA 1
ATOM 732 C C . PRO A 1 92 ? 3.343 30.563 -13.417 1.00 41.28 92 PRO A C 1
ATOM 734 O O . PRO A 1 92 ? 3.365 31.259 -14.431 1.00 41.28 92 PRO A O 1
ATOM 737 N N . SER A 1 93 ? 3.595 29.254 -13.479 1.00 52.62 93 SER A N 1
ATOM 738 C CA . SER A 1 93 ? 3.450 28.553 -14.746 1.00 52.62 93 SER A CA 1
ATOM 739 C C . SER A 1 93 ? 1.976 28.655 -15.114 1.00 52.62 93 SER A C 1
ATOM 741 O O . SER A 1 93 ? 1.124 28.169 -14.370 1.00 52.62 93 SER A O 1
ATOM 743 N N . SER A 1 94 ? 1.691 29.296 -16.245 1.00 49.62 94 SER A N 1
ATOM 744 C CA . SER A 1 94 ? 0.413 29.231 -16.955 1.00 49.62 94 SER A CA 1
ATOM 745 C C . SER A 1 94 ? 0.179 27.796 -17.441 1.00 49.62 94 SER A C 1
ATOM 747 O O . SER A 1 94 ? 0.147 27.530 -18.637 1.00 49.62 94 SER A O 1
ATOM 749 N N . ALA A 1 95 ? 0.119 26.840 -16.518 1.00 50.91 95 ALA A N 1
ATOM 750 C CA . ALA A 1 95 ? -0.374 25.512 -16.800 1.00 50.91 95 ALA A CA 1
ATOM 751 C C . ALA A 1 95 ? -1.889 25.667 -16.842 1.00 50.91 95 ALA A C 1
ATOM 753 O O . ALA A 1 95 ? -2.557 25.670 -15.807 1.00 50.91 95 ALA A O 1
ATOM 754 N N . GLU A 1 96 ? -2.397 25.906 -18.051 1.00 51.34 96 GLU A N 1
ATOM 755 C CA . GLU A 1 96 ? -3.799 25.695 -18.377 1.00 51.34 96 GLU A CA 1
ATOM 756 C C . GLU A 1 96 ? -4.235 24.403 -17.691 1.00 51.34 96 GLU A C 1
ATOM 758 O O . GLU A 1 96 ? -3.568 23.369 -17.797 1.00 51.34 96 GLU A O 1
ATOM 763 N N . THR A 1 97 ? -5.311 24.487 -16.913 1.00 51.38 97 THR A N 1
ATOM 764 C CA . THR A 1 97 ? -6.015 23.309 -16.430 1.00 51.38 97 THR A CA 1
ATOM 765 C C . THR A 1 97 ? -6.504 22.580 -17.672 1.00 51.38 97 THR A C 1
ATOM 767 O O . THR A 1 97 ? -7.571 22.888 -18.183 1.00 51.38 97 THR A O 1
ATOM 770 N N . MET A 1 98 ? -5.671 21.696 -18.212 1.00 49.09 98 MET A N 1
ATOM 771 C CA . MET A 1 98 ? -6.043 20.775 -19.267 1.00 49.09 98 MET A CA 1
ATOM 772 C C . MET A 1 98 ? -6.808 19.653 -18.571 1.00 49.09 98 MET A C 1
ATOM 774 O O . MET A 1 98 ? -6.169 18.832 -17.900 1.00 49.09 98 MET A O 1
ATOM 778 N N . PRO A 1 99 ? -8.153 19.622 -18.629 1.00 58.69 99 PRO A N 1
ATOM 779 C CA . PRO A 1 99 ? -8.859 18.397 -18.300 1.00 58.69 99 PRO A CA 1
ATOM 780 C C . PRO A 1 99 ? -8.250 17.280 -19.154 1.00 58.69 99 PRO A C 1
ATOM 782 O O . PRO A 1 99 ? -7.954 17.469 -20.333 1.00 58.69 99 PRO A O 1
ATOM 785 N N . PHE A 1 100 ? -7.971 16.132 -18.541 1.00 57.56 100 PHE A N 1
ATOM 786 C CA . PHE A 1 100 ? -7.587 14.957 -19.309 1.00 57.56 100 PHE A CA 1
ATOM 787 C C . PHE A 1 100 ? -8.834 14.509 -20.072 1.00 57.56 100 PHE A C 1
ATOM 789 O O . PHE A 1 100 ? -9.670 13.811 -19.508 1.00 57.56 100 PHE A O 1
ATOM 796 N N . ASP A 1 101 ? -8.962 14.943 -21.327 1.00 58.94 101 ASP A N 1
ATOM 797 C CA . ASP A 1 101 ? -10.138 14.690 -22.174 1.00 58.94 101 ASP A CA 1
ATOM 798 C C . ASP A 1 101 ? -10.444 13.189 -22.367 1.00 58.94 101 ASP A C 1
ATOM 800 O O . ASP A 1 101 ? -11.561 12.829 -22.717 1.00 58.94 101 ASP A O 1
ATOM 804 N N . ASP A 1 102 ? -9.466 12.317 -22.101 1.00 56.38 102 ASP A N 1
ATOM 805 C CA . ASP A 1 102 ? -9.535 10.855 -22.264 1.00 56.38 102 ASP A CA 1
ATOM 806 C C . ASP A 1 102 ? -9.697 10.097 -20.925 1.00 56.38 102 ASP A C 1
ATOM 808 O O . ASP A 1 102 ? -9.445 8.893 -20.833 1.00 56.38 102 ASP A O 1
ATOM 812 N N . PHE A 1 103 ? -10.044 10.795 -19.838 1.00 54.69 103 PHE A N 1
ATOM 813 C CA . PHE A 1 103 ? -10.233 10.178 -18.525 1.00 54.69 103 PHE A CA 1
ATOM 814 C C . PHE A 1 103 ? -11.721 9.887 -18.273 1.00 54.69 103 PHE A C 1
ATOM 816 O O . PHE A 1 103 ? -12.448 10.737 -17.773 1.00 54.69 103 PHE A O 1
ATOM 823 N N . ASP A 1 104 ? -12.159 8.653 -18.548 1.00 57.31 104 ASP A N 1
ATOM 824 C CA . ASP A 1 104 ? -13.559 8.178 -18.433 1.00 57.31 104 ASP A CA 1
ATOM 825 C C . ASP A 1 104 ? -14.180 8.236 -17.013 1.00 57.31 104 ASP A C 1
ATOM 827 O O . ASP A 1 104 ? -15.323 7.826 -16.795 1.00 57.31 104 ASP A O 1
ATOM 831 N N . CYS A 1 105 ? -13.439 8.698 -16.005 1.00 50.94 105 CYS A N 1
ATOM 832 C CA . CYS A 1 105 ? -13.950 8.849 -14.646 1.00 50.94 105 CYS A CA 1
ATOM 833 C C . CYS A 1 105 ? -14.633 10.213 -14.477 1.00 50.94 105 CYS A C 1
ATOM 835 O O . CYS A 1 105 ? -14.046 11.138 -13.915 1.00 50.94 105 CYS A O 1
ATOM 837 N N . ASP A 1 106 ? -15.904 10.306 -14.872 1.00 56.53 106 ASP A N 1
ATOM 838 C CA . ASP A 1 106 ? -16.790 11.404 -14.471 1.00 56.53 106 ASP A CA 1
ATOM 839 C C . ASP A 1 106 ? -17.065 11.325 -12.961 1.00 56.53 106 ASP A C 1
ATOM 841 O O . ASP A 1 106 ? -18.051 10.742 -12.503 1.00 56.53 106 ASP A O 1
ATOM 845 N N . LEU A 1 107 ? -16.179 11.908 -12.150 1.00 55.44 107 LEU A N 1
ATOM 846 C CA . LEU A 1 107 ? -16.325 11.954 -10.689 1.00 55.44 107 LEU A CA 1
ATOM 847 C C . LEU A 1 107 ? -17.594 12.724 -10.255 1.00 55.44 107 LEU A C 1
ATOM 849 O O . LEU A 1 107 ? -18.135 12.479 -9.178 1.00 55.44 107 LEU A O 1
ATOM 853 N N . GLU A 1 108 ? -18.109 13.591 -11.131 1.00 55.53 108 GLU A N 1
ATOM 854 C CA . GLU A 1 108 ? -19.376 14.326 -10.998 1.00 55.53 108 GLU A CA 1
ATOM 855 C C . GLU A 1 108 ? -20.601 13.400 -10.872 1.00 55.53 108 GLU A C 1
ATOM 857 O O . GLU A 1 108 ? -21.593 13.747 -10.228 1.00 55.53 108 GLU A O 1
ATOM 862 N N . SER A 1 109 ? -20.532 12.178 -11.411 1.00 54.56 109 SER A N 1
ATOM 863 C CA . SER A 1 109 ? -21.646 11.221 -11.353 1.00 54.56 109 SER A CA 1
ATOM 864 C C . SER A 1 109 ? -21.929 10.688 -9.938 1.00 54.56 109 SER A C 1
ATOM 866 O O . SER A 1 109 ? -23.037 10.220 -9.663 1.00 54.56 109 SER A O 1
ATOM 868 N N . PHE A 1 110 ? -20.984 10.832 -8.999 1.00 54.22 110 PHE A N 1
ATOM 869 C CA . PHE A 1 110 ? -21.171 10.454 -7.593 1.00 54.22 110 PHE A CA 1
ATOM 870 C C . PHE A 1 110 ? -21.862 11.531 -6.746 1.00 54.22 110 PHE A C 1
ATOM 872 O O . PHE A 1 110 ? -22.332 11.223 -5.652 1.00 54.22 110 PHE A O 1
ATOM 879 N N . LEU A 1 111 ? -21.967 12.773 -7.232 1.00 54.91 111 LEU A N 1
ATOM 880 C CA . LEU A 1 111 ? -22.634 13.865 -6.511 1.00 54.91 111 LEU A CA 1
ATOM 881 C C . LEU A 1 111 ? -24.159 13.885 -6.718 1.00 54.91 111 LEU A C 1
ATOM 883 O O . LEU A 1 111 ? -24.860 14.638 -6.045 1.00 54.91 111 LEU A O 1
ATOM 887 N N . LEU A 1 112 ? -24.685 13.043 -7.616 1.00 53.19 112 LEU A N 1
ATOM 888 C CA . LEU A 1 112 ? -26.104 13.014 -7.990 1.00 53.19 112 LEU A CA 1
ATOM 889 C C . LEU A 1 112 ? -26.943 11.950 -7.272 1.00 53.19 112 LEU A C 1
ATOM 891 O O . LEU A 1 112 ? -28.149 11.881 -7.509 1.00 53.19 112 LEU A O 1
ATOM 895 N N . TYR A 1 113 ? -26.363 11.151 -6.374 1.00 50.16 113 TYR A N 1
ATOM 896 C CA . TYR A 1 113 ? -27.157 10.275 -5.514 1.00 50.16 113 TYR A CA 1
ATOM 897 C C . TYR A 1 113 ? -27.431 10.974 -4.180 1.00 50.16 113 TYR A C 1
ATOM 899 O O . TYR A 1 113 ? -26.553 10.990 -3.314 1.00 50.16 113 TYR A O 1
ATOM 907 N N . PRO A 1 114 ? -28.635 11.543 -3.963 1.00 46.19 114 PRO A N 1
ATOM 908 C CA . PRO A 1 114 ? -29.033 11.901 -2.617 1.00 46.19 114 PRO A CA 1
ATOM 909 C C . PRO A 1 114 ? -29.044 10.617 -1.789 1.00 46.19 114 PRO A C 1
ATOM 911 O O . PRO A 1 114 ? -29.698 9.634 -2.144 1.00 46.19 114 PRO A O 1
ATOM 914 N N . ILE A 1 115 ? -28.292 10.631 -0.691 1.00 52.34 115 ILE A N 1
ATOM 915 C CA . ILE A 1 115 ? -28.420 9.652 0.383 1.00 52.34 115 ILE A CA 1
ATOM 916 C C . ILE A 1 115 ? -29.867 9.774 0.871 1.00 52.34 115 ILE A C 1
ATOM 918 O O . ILE A 1 115 ? -30.215 10.718 1.580 1.00 52.34 115 ILE A O 1
ATOM 922 N N . LEU A 1 116 ? -30.733 8.870 0.412 1.00 41.19 116 LEU A N 1
ATOM 923 C CA . LEU A 1 116 ? -32.052 8.691 0.998 1.00 41.19 116 LEU A CA 1
ATOM 924 C C . LEU A 1 116 ? -31.830 8.165 2.417 1.00 41.19 116 LEU A C 1
ATOM 926 O O . LEU A 1 116 ? -31.200 7.122 2.601 1.00 41.19 116 LEU A O 1
ATOM 930 N N . ALA A 1 117 ? -32.266 8.986 3.373 1.00 47.47 117 ALA A N 1
ATOM 931 C CA . ALA A 1 117 ? -32.215 8.753 4.811 1.00 47.47 117 ALA A CA 1
ATOM 932 C C . ALA A 1 117 ? -32.910 7.451 5.232 1.00 47.47 117 ALA A C 1
ATOM 934 O O . ALA A 1 117 ? -33.913 7.076 4.581 1.00 47.47 117 ALA A O 1
#

Secondary structure (DSSP, 8-state):
-HHHHSS-SS---SSHHHHHHHHHT------TTS-HHHHHHHHHHT-SSTTTS---HHHHHHSGGGTT----TTTTT-S---------------------TT----GGGGGG-----

Radius of gyration: 19.73 Å; chains: 1; bounding box: 48×43×42 Å

Organism: Macaca mulatta (NCBI:txid9544)